Protein AF-A0A7S1LYX4-F1 (afdb_monomer_lite)

Radius of gyration: 19.2 Å; chains: 1; bounding box: 42×37×56 Å

Sequence (155 aa):
PWVLGMQLLTNAVLLPYLVLRSPEPAAQGPVYVEDLDPTEAAISESRVLGPLLAGVGIGAVLWGVWARPEFGDLSTRWASFGQLLSGDRLACSFVVDLVLFAIFQGWLVDDDLRRRGADPEDYGGLRAVARFVPFLGLCTYVLLRPAFPSRGTSG

pLDDT: mean 82.62, std 13.52, range [42.22, 96.88]

Secondary structure (DSSP, 8-state)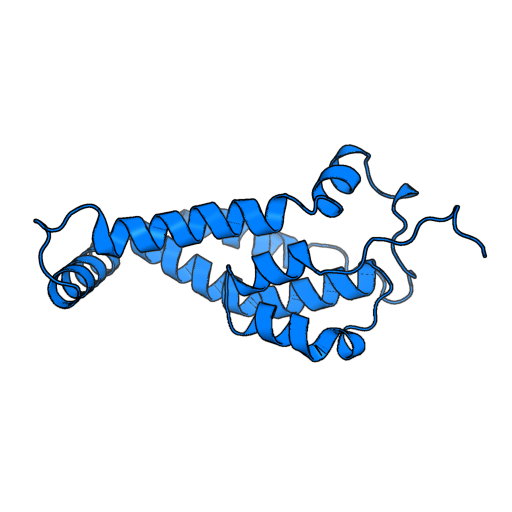:
-HHHHHTHHHHHHHHHHHHHSPPPPTTS-PPPGGGS-HHHHHHHT-SSHHHHHHHHHHHHHHHHHHS-GGG--HHHHHHHHHHHHHH-HHHHHHHHHHHHHHHHHHHHHHHHHHHTT--TTTTHHHHHHHHHSTTHHHHHHHHHSPPPP-TT---

Structure (mmCIF, N/CA/C/O backbone):
data_AF-A0A7S1LYX4-F1
#
_entry.id   AF-A0A7S1LYX4-F1
#
loop_
_atom_site.group_PDB
_atom_site.id
_atom_site.type_symbol
_atom_site.label_atom_id
_atom_site.label_alt_id
_atom_site.label_comp_id
_atom_site.label_asym_id
_atom_site.label_entity_id
_atom_site.label_seq_id
_atom_site.pdbx_PDB_ins_code
_atom_site.Cartn_x
_atom_site.Cartn_y
_atom_site.Cartn_z
_atom_site.occupancy
_atom_site.B_iso_or_equiv
_atom_site.auth_seq_id
_atom_site.auth_comp_id
_atom_site.auth_asym_id
_atom_site.auth_atom_id
_atom_site.pdbx_PDB_model_num
ATOM 1 N N . PRO A 1 1 ? -15.542 24.123 5.887 1.00 51.00 1 PRO A N 1
ATOM 2 C CA . PRO A 1 1 ? -14.270 24.860 5.670 1.00 51.00 1 PRO A CA 1
ATOM 3 C C . PRO A 1 1 ? -13.045 24.217 6.348 1.00 51.00 1 PRO A C 1
ATOM 5 O O . PRO A 1 1 ? -12.027 24.069 5.695 1.00 51.00 1 PRO A O 1
ATOM 8 N N . TRP A 1 2 ? -13.140 23.795 7.617 1.00 52.44 2 TRP A N 1
ATOM 9 C CA . TRP A 1 2 ? -11.995 23.256 8.378 1.00 52.44 2 TRP A CA 1
ATOM 10 C C . TRP A 1 2 ? -11.704 21.756 8.138 1.00 52.44 2 TRP A C 1
ATOM 12 O O . TRP A 1 2 ? -10.562 21.327 8.219 1.00 52.44 2 TRP A O 1
ATOM 22 N N . VAL A 1 3 ? -12.722 20.964 7.770 1.00 51.69 3 VAL A N 1
ATOM 23 C CA . VAL A 1 3 ? -1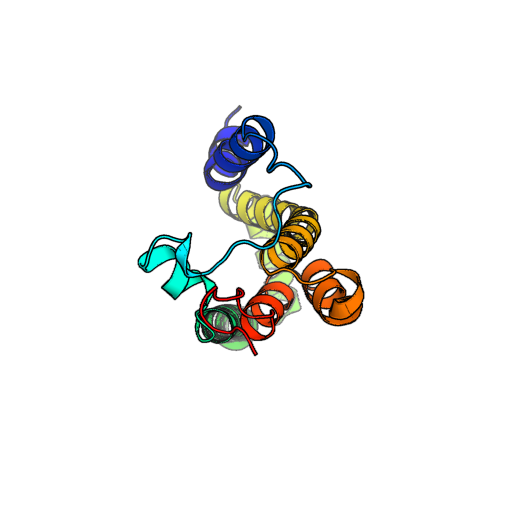2.604 19.510 7.494 1.00 51.69 3 VAL A CA 1
ATOM 24 C C . VAL A 1 3 ? -11.732 19.223 6.262 1.00 51.69 3 VAL A C 1
ATOM 26 O O . VAL A 1 3 ? -10.879 18.343 6.304 1.00 51.69 3 VAL A O 1
ATOM 29 N N . LEU A 1 4 ? -11.871 20.044 5.215 1.00 52.50 4 LEU A N 1
ATOM 30 C CA . LEU A 1 4 ? -11.018 20.013 4.021 1.00 52.50 4 LEU A CA 1
ATOM 31 C C . LEU A 1 4 ? -9.555 20.350 4.338 1.00 52.50 4 LEU A C 1
ATOM 33 O O . LEU A 1 4 ? -8.672 19.832 3.676 1.00 52.50 4 LEU A O 1
ATOM 37 N N . GLY A 1 5 ? -9.307 21.188 5.353 1.00 53.31 5 GLY A N 1
ATOM 38 C CA . GLY A 1 5 ? -7.975 21.658 5.743 1.00 53.31 5 GLY A CA 1
ATOM 39 C C . GLY A 1 5 ? -7.143 20.660 6.559 1.00 53.31 5 GLY A C 1
ATOM 40 O O . GLY A 1 5 ? -5.928 20.801 6.619 1.00 53.31 5 GLY A O 1
ATOM 41 N N . MET A 1 6 ? -7.773 19.640 7.151 1.00 51.12 6 MET A N 1
ATOM 42 C CA . MET A 1 6 ? -7.095 18.591 7.934 1.00 51.12 6 MET A CA 1
ATOM 43 C C . MET A 1 6 ? -6.944 17.274 7.156 1.00 51.12 6 MET A C 1
ATOM 45 O O . MET A 1 6 ? -5.906 16.634 7.265 1.00 51.12 6 MET A O 1
ATOM 49 N N . GLN A 1 7 ? -7.890 16.946 6.264 1.00 53.78 7 GLN A N 1
ATOM 50 C CA . GLN A 1 7 ? -7.721 15.926 5.202 1.00 53.78 7 GLN A CA 1
ATOM 51 C C . GLN A 1 7 ? -6.663 16.335 4.146 1.00 53.78 7 GLN A C 1
ATOM 53 O O . GLN A 1 7 ? -6.317 15.582 3.238 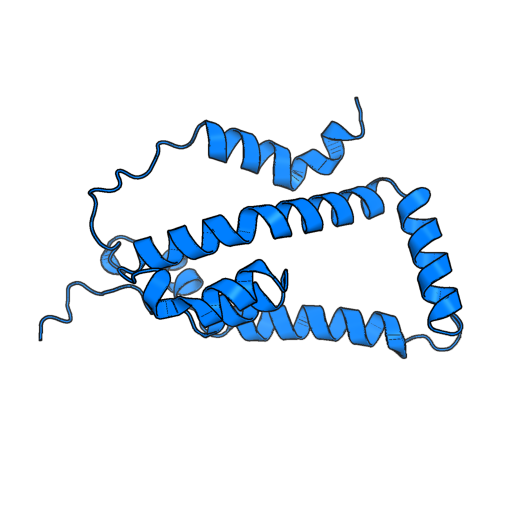1.00 53.78 7 GLN A O 1
ATOM 58 N N . LEU A 1 8 ? -6.173 17.574 4.259 1.00 51.84 8 LEU A N 1
ATOM 59 C CA . LEU A 1 8 ? -5.330 18.301 3.315 1.00 51.84 8 LEU A CA 1
ATOM 60 C C . LEU A 1 8 ? -3.888 17.764 3.254 1.00 51.84 8 LEU A C 1
ATOM 62 O O . LEU A 1 8 ? -3.210 17.968 2.253 1.00 51.84 8 LEU A O 1
ATOM 66 N N . LEU A 1 9 ? -3.395 17.081 4.291 1.00 50.84 9 LEU A N 1
ATOM 67 C CA . LEU A 1 9 ? -1.963 16.756 4.376 1.00 50.84 9 LEU A CA 1
ATOM 68 C C . LEU A 1 9 ? -1.514 15.651 3.410 1.00 50.84 9 LEU A C 1
ATOM 70 O O . LEU A 1 9 ? -0.377 15.681 2.949 1.00 50.84 9 LEU A O 1
ATOM 74 N N . THR A 1 10 ? -2.403 14.731 3.041 1.00 53.88 10 THR A N 1
ATOM 75 C CA . THR A 1 10 ? -2.161 13.731 1.990 1.00 53.88 10 THR A CA 1
ATOM 76 C C . THR A 1 10 ? -2.882 14.129 0.703 1.00 53.88 10 THR A C 1
ATOM 78 O O . THR A 1 10 ? -2.241 14.292 -0.330 1.00 53.88 10 THR A O 1
ATOM 81 N N . ASN A 1 11 ? -4.193 14.389 0.750 1.00 56.88 11 ASN A N 1
ATOM 82 C CA . ASN A 1 11 ? -5.002 14.597 -0.455 1.00 56.88 11 ASN A CA 1
ATOM 83 C C . ASN A 1 11 ? -4.877 15.979 -1.096 1.00 56.88 11 ASN A C 1
ATOM 85 O O . ASN A 1 11 ? -5.020 16.088 -2.309 1.00 56.88 11 ASN A O 1
ATOM 89 N N . ALA A 1 12 ? -4.596 17.045 -0.354 1.00 56.72 12 ALA A N 1
ATOM 90 C CA . ALA A 1 12 ? -4.518 18.364 -0.987 1.00 56.72 12 ALA A CA 1
ATOM 91 C C . ALA A 1 12 ? -3.144 18.728 -1.521 1.00 56.72 12 ALA A C 1
ATOM 93 O O . ALA A 1 12 ? -3.009 19.745 -2.193 1.00 56.72 12 ALA A O 1
ATOM 94 N N . VAL A 1 13 ? -2.135 17.911 -1.243 1.00 59.72 13 VAL A N 1
ATOM 95 C CA . VAL A 1 13 ? -0.890 17.953 -2.004 1.00 59.72 13 VAL A CA 1
ATOM 96 C C . VAL A 1 13 ? -0.966 16.920 -3.119 1.00 59.72 13 VAL A C 1
ATOM 98 O O . VAL A 1 13 ? -0.718 17.261 -4.272 1.00 59.72 13 VAL A O 1
ATOM 101 N N . LEU A 1 14 ? -1.397 15.689 -2.813 1.00 63.88 14 LEU A N 1
ATOM 102 C CA . LEU A 1 14 ? -1.406 14.596 -3.781 1.00 63.88 14 LEU A CA 1
ATOM 103 C C . LEU A 1 14 ? -2.413 14.802 -4.915 1.00 63.88 14 LEU A C 1
ATOM 105 O O . LEU A 1 14 ? -2.039 14.598 -6.061 1.00 63.88 14 LEU A O 1
ATOM 109 N N . LEU A 1 15 ? -3.659 15.221 -4.658 1.00 66.81 15 LEU A N 1
ATOM 110 C CA . LEU A 1 15 ? -4.651 15.390 -5.732 1.00 66.81 15 LEU A CA 1
ATOM 111 C C . LEU A 1 15 ? -4.291 16.549 -6.672 1.00 66.81 15 LEU A C 1
ATOM 113 O O . LEU A 1 15 ? -4.291 16.322 -7.882 1.00 66.81 15 LEU A O 1
ATOM 117 N N . PRO A 1 16 ? -3.912 17.754 -6.193 1.00 67.81 16 PRO A N 1
ATOM 118 C CA . PRO A 1 16 ? -3.407 18.795 -7.084 1.00 67.81 16 PRO A CA 1
ATOM 119 C C . PRO A 1 16 ? -2.134 18.374 -7.810 1.00 67.81 16 PRO A C 1
ATOM 121 O O . PRO A 1 16 ? -2.022 18.633 -9.001 1.00 67.81 16 PRO A O 1
ATOM 124 N N . TYR A 1 17 ? -1.209 17.669 -7.150 1.00 68.06 17 TYR A N 1
ATOM 125 C CA . TYR A 1 17 ? -0.032 17.114 -7.817 1.00 68.06 17 TYR A CA 1
ATOM 126 C C . TYR A 1 17 ? -0.412 16.115 -8.919 1.00 68.06 17 TYR A C 1
ATOM 128 O O . TYR A 1 17 ? 0.099 16.219 -10.024 1.00 68.06 17 TYR A O 1
ATOM 136 N N . LEU A 1 18 ? -1.341 15.188 -8.675 1.00 67.38 18 LEU A N 1
ATOM 137 C CA . LEU A 1 18 ? -1.799 14.217 -9.674 1.00 67.38 18 LEU A CA 1
ATOM 138 C C . LEU A 1 18 ? -2.517 14.879 -10.860 1.00 67.38 18 LEU A C 1
ATOM 140 O O . LEU A 1 18 ? -2.431 14.359 -11.969 1.00 67.38 18 LEU A O 1
ATOM 144 N N . VAL A 1 19 ? -3.202 16.006 -10.638 1.00 73.94 19 VAL A N 1
ATOM 145 C CA . VAL A 1 19 ? -3.843 16.806 -11.698 1.00 73.94 19 VAL A CA 1
ATOM 146 C C . VAL A 1 19 ? -2.822 17.633 -12.484 1.00 73.94 19 VAL A C 1
ATOM 148 O O . VAL A 1 19 ? -2.966 17.791 -13.692 1.00 73.94 19 VAL A O 1
ATOM 151 N N . LEU A 1 20 ? -1.810 18.182 -11.807 1.00 76.00 20 LEU A N 1
ATOM 152 C CA . LEU A 1 20 ? -0.826 19.091 -12.402 1.00 76.00 20 LEU A CA 1
ATOM 153 C C . LEU A 1 20 ? 0.407 18.379 -12.960 1.00 76.00 20 LEU A C 1
ATOM 155 O O . LEU A 1 20 ? 1.134 18.980 -13.751 1.00 76.00 20 LEU A O 1
ATOM 159 N N . ARG A 1 21 ? 0.686 17.138 -12.544 1.00 72.06 21 ARG A N 1
ATOM 160 C CA . ARG A 1 21 ? 1.850 16.402 -13.035 1.00 72.06 21 ARG A CA 1
ATOM 161 C C . ARG A 1 21 ? 1.706 16.183 -14.534 1.00 72.06 21 ARG A C 1
ATOM 163 O O . ARG A 1 21 ? 0.653 15.764 -15.017 1.00 72.06 21 ARG A O 1
ATOM 170 N N . SER A 1 22 ? 2.789 16.429 -15.260 1.00 63.41 22 SER A N 1
ATOM 171 C CA . SER A 1 22 ? 2.875 16.034 -16.658 1.00 63.41 22 SER A CA 1
ATOM 172 C C . SER A 1 22 ? 2.643 14.523 -16.748 1.00 63.41 22 SER A C 1
ATOM 174 O O . SER A 1 22 ? 3.294 13.777 -16.008 1.00 63.41 22 SER A O 1
ATOM 176 N N . PRO A 1 23 ? 1.716 14.048 -17.597 1.00 59.31 23 PRO A N 1
ATOM 177 C CA . PRO A 1 23 ? 1.586 12.624 -17.841 1.00 59.31 23 PRO A CA 1
ATOM 178 C C . PRO A 1 23 ? 2.912 12.104 -18.398 1.00 59.31 23 PRO A C 1
ATOM 180 O O . PRO A 1 23 ? 3.460 12.675 -19.343 1.00 59.31 23 PRO A O 1
ATOM 183 N N . GLU A 1 24 ? 3.425 11.036 -17.791 1.00 57.03 24 GLU A N 1
ATOM 184 C CA . GLU A 1 24 ? 4.560 10.292 -18.332 1.00 57.03 24 GLU A CA 1
ATOM 185 C C . GLU A 1 24 ? 4.164 9.837 -19.747 1.00 57.03 24 GLU A C 1
ATOM 187 O O . GLU A 1 24 ? 3.101 9.219 -19.906 1.00 57.03 24 GLU A O 1
ATOM 192 N N . PRO A 1 25 ? 4.921 10.180 -20.803 1.00 55.16 25 PRO A N 1
ATOM 193 C CA . PRO A 1 25 ? 4.578 9.736 -22.141 1.00 55.16 25 PRO A CA 1
ATOM 194 C C . PRO A 1 25 ? 4.575 8.208 -22.161 1.00 55.16 25 PRO A C 1
ATOM 196 O O . PRO A 1 25 ? 5.615 7.587 -21.969 1.00 55.16 25 PRO A O 1
ATOM 199 N N . ALA A 1 26 ? 3.426 7.598 -22.457 1.00 52.84 26 ALA A N 1
ATOM 200 C CA . ALA A 1 26 ? 3.255 6.141 -22.539 1.00 52.84 26 ALA A CA 1
ATOM 201 C C . ALA A 1 26 ? 4.182 5.443 -23.567 1.00 52.84 26 ALA A C 1
ATOM 203 O O . ALA A 1 26 ? 4.158 4.224 -23.693 1.00 52.84 26 ALA A O 1
ATOM 204 N N . ALA A 1 27 ? 4.970 6.218 -24.319 1.00 49.66 27 ALA A N 1
ATOM 205 C CA . ALA A 1 27 ? 5.948 5.770 -25.304 1.00 49.66 27 ALA A CA 1
ATOM 206 C C . ALA A 1 27 ? 7.400 5.747 -24.781 1.00 49.66 27 ALA A C 1
ATOM 208 O O . ALA A 1 27 ? 8.308 5.399 -25.535 1.00 49.66 27 ALA A O 1
ATOM 209 N N . GLN A 1 28 ? 7.648 6.143 -23.531 1.00 61.59 28 GLN A N 1
ATOM 210 C CA . GLN A 1 28 ? 8.951 5.963 -22.896 1.00 61.59 28 GLN A CA 1
ATOM 211 C C . GLN A 1 28 ? 8.987 4.534 -22.354 1.00 61.59 28 GLN A C 1
ATOM 213 O O . GLN A 1 28 ? 8.081 4.126 -21.633 1.00 61.59 28 GLN A O 1
ATOM 218 N N . GLY A 1 29 ? 9.961 3.742 -22.808 1.00 72.19 29 GLY A N 1
ATOM 219 C CA . GLY A 1 29 ? 10.148 2.352 -22.390 1.00 72.19 29 GLY A CA 1
ATOM 220 C C . GLY A 1 29 ? 10.389 2.208 -20.878 1.00 72.19 29 GLY A C 1
ATOM 221 O O . GLY A 1 29 ? 10.154 3.143 -20.115 1.00 72.19 29 GLY A O 1
ATOM 222 N N . PRO A 1 30 ? 10.859 1.043 -20.407 1.00 84.38 30 PRO A N 1
ATOM 223 C CA . PRO A 1 30 ? 11.112 0.867 -18.982 1.00 84.38 30 PRO A CA 1
ATOM 224 C C . PRO A 1 30 ? 12.071 1.932 -18.434 1.00 84.38 30 PRO A C 1
ATOM 226 O O . PRO A 1 30 ? 13.026 2.327 -19.107 1.00 84.38 30 PRO A O 1
ATOM 229 N N . VAL A 1 31 ? 11.832 2.358 -17.194 1.00 87.19 31 VAL A N 1
ATOM 230 C CA . VAL A 1 31 ? 12.758 3.210 -16.446 1.00 87.19 31 VAL A CA 1
ATOM 231 C C . VAL A 1 31 ? 13.912 2.336 -15.984 1.00 87.19 31 VAL A C 1
ATOM 233 O O . VAL A 1 31 ? 13.695 1.299 -15.355 1.00 87.19 31 VAL A O 1
ATOM 236 N N . TYR A 1 32 ? 15.137 2.737 -16.305 1.00 88.75 32 TYR A N 1
ATOM 237 C CA . TYR A 1 32 ? 16.317 1.991 -15.896 1.00 88.75 32 TYR A CA 1
ATOM 238 C C . TYR A 1 32 ? 16.797 2.454 -14.521 1.00 88.75 32 TYR A C 1
ATOM 240 O O . TYR A 1 32 ? 16.673 3.630 -14.181 1.00 88.75 32 TYR A O 1
ATOM 248 N N . VAL A 1 33 ? 17.383 1.547 -13.733 1.00 89.19 33 VAL A N 1
ATOM 249 C CA . VAL A 1 33 ? 17.944 1.885 -12.408 1.00 89.19 33 VAL A CA 1
ATOM 250 C C . VAL A 1 33 ? 18.939 3.045 -12.501 1.00 89.19 33 VAL A C 1
ATOM 252 O O . VAL A 1 33 ? 18.991 3.882 -11.607 1.00 89.19 33 VAL A O 1
ATOM 255 N N . GLU A 1 34 ? 19.712 3.113 -13.586 1.00 88.38 34 GLU A N 1
ATOM 256 C CA . GLU A 1 34 ? 20.721 4.151 -13.808 1.00 88.38 34 GLU A CA 1
ATOM 257 C C . GLU A 1 34 ? 20.132 5.546 -14.079 1.00 88.38 34 GLU A C 1
ATOM 259 O O . GLU A 1 34 ? 20.875 6.525 -14.038 1.00 88.38 34 GLU A O 1
ATOM 264 N N . ASP A 1 35 ? 18.828 5.646 -14.360 1.00 88.06 35 ASP A N 1
ATOM 265 C CA . ASP A 1 35 ? 18.124 6.923 -14.542 1.00 88.06 35 ASP A CA 1
ATOM 266 C C . ASP A 1 35 ? 17.595 7.503 -13.219 1.00 88.06 35 ASP A C 1
ATOM 268 O O . ASP A 1 35 ? 17.162 8.656 -13.183 1.00 88.06 35 ASP A O 1
ATOM 272 N N . LEU A 1 36 ? 17.619 6.720 -12.137 1.00 86.06 36 LEU A N 1
ATOM 273 C CA . LEU A 1 36 ? 17.129 7.120 -10.820 1.00 86.06 36 LEU A CA 1
ATOM 274 C C . LEU A 1 36 ? 18.250 7.742 -9.978 1.00 86.06 36 LEU A C 1
ATOM 276 O O . LEU A 1 36 ? 19.413 7.341 -10.062 1.00 86.06 36 LEU A O 1
ATOM 280 N N . ASP A 1 37 ? 17.894 8.682 -9.095 1.00 92.38 37 ASP A N 1
ATOM 281 C CA . ASP A 1 37 ? 18.821 9.133 -8.051 1.00 92.38 37 ASP A CA 1
ATOM 282 C C . ASP A 1 37 ? 19.256 7.931 -7.185 1.00 92.38 37 ASP A C 1
ATOM 284 O O . ASP A 1 37 ? 18.422 7.072 -6.881 1.00 92.38 37 ASP A O 1
ATOM 288 N N . PRO A 1 38 ? 20.522 7.843 -6.728 1.00 87.94 38 PRO A N 1
ATOM 289 C CA . PRO A 1 38 ? 20.992 6.713 -5.923 1.00 87.94 38 PRO A CA 1
ATOM 290 C C . PRO A 1 38 ? 20.128 6.422 -4.688 1.00 87.94 38 PRO A C 1
ATOM 292 O O . PRO A 1 38 ? 19.944 5.262 -4.311 1.00 87.94 38 PRO A O 1
ATOM 295 N N . THR A 1 39 ? 19.575 7.463 -4.063 1.00 90.00 39 THR A N 1
ATOM 296 C CA . THR A 1 39 ? 18.694 7.332 -2.896 1.00 90.00 39 THR A CA 1
ATOM 297 C C . THR A 1 39 ? 17.329 6.785 -3.301 1.00 90.00 39 THR A C 1
ATOM 299 O O . THR A 1 39 ? 16.790 5.895 -2.640 1.00 90.00 39 THR A O 1
ATOM 302 N N . GLU A 1 40 ? 16.778 7.289 -4.405 1.00 87.25 40 GLU A N 1
ATOM 303 C CA . GLU A 1 40 ? 15.504 6.835 -4.961 1.00 87.25 40 GLU A CA 1
ATOM 304 C C . GLU A 1 40 ? 15.583 5.372 -5.404 1.00 87.25 40 GLU A C 1
ATOM 306 O O . GLU A 1 40 ? 14.695 4.584 -5.069 1.00 87.25 40 GLU A O 1
ATOM 311 N N . ALA A 1 41 ? 16.669 4.986 -6.076 1.00 88.06 41 ALA A N 1
ATOM 312 C CA . ALA A 1 41 ? 16.944 3.610 -6.466 1.00 88.06 41 ALA A CA 1
ATOM 313 C C . ALA A 1 41 ? 17.032 2.691 -5.239 1.00 88.06 41 ALA A C 1
ATOM 315 O O . ALA A 1 41 ? 16.369 1.655 -5.194 1.00 88.06 41 ALA A O 1
ATOM 316 N N . ALA A 1 42 ? 17.786 3.088 -4.206 1.00 90.56 42 ALA A N 1
ATOM 317 C CA . ALA A 1 42 ? 17.951 2.290 -2.990 1.00 90.56 42 ALA A CA 1
ATOM 318 C C . ALA A 1 42 ? 16.623 2.052 -2.255 1.00 90.56 42 ALA A C 1
ATOM 320 O O . ALA A 1 42 ? 16.353 0.943 -1.791 1.00 90.56 42 ALA A O 1
ATOM 321 N N . ILE A 1 43 ? 15.772 3.078 -2.163 1.00 90.00 43 ILE A N 1
ATOM 322 C CA . ILE A 1 43 ? 14.446 2.965 -1.543 1.00 90.00 43 ILE A CA 1
ATOM 323 C C . ILE A 1 43 ? 13.522 2.117 -2.422 1.00 90.00 43 ILE A C 1
ATOM 325 O O . ILE A 1 43 ? 12.846 1.215 -1.925 1.00 90.00 43 ILE A O 1
ATOM 329 N N . SER A 1 44 ? 13.508 2.369 -3.730 1.00 87.19 44 SER A N 1
ATOM 330 C CA . SER A 1 44 ? 12.604 1.700 -4.666 1.00 87.19 44 SER A CA 1
ATOM 331 C C . SER A 1 44 ? 12.948 0.227 -4.898 1.00 87.19 44 SER A C 1
ATOM 333 O O . SER A 1 44 ? 12.051 -0.565 -5.187 1.00 87.19 44 SER A O 1
ATOM 335 N N . GLU A 1 45 ? 14.203 -0.174 -4.720 1.00 91.25 45 GLU A N 1
ATOM 336 C CA . GLU A 1 45 ? 14.640 -1.576 -4.787 1.00 91.25 45 GLU A CA 1
ATOM 337 C C . GLU A 1 45 ? 14.704 -2.265 -3.414 1.00 91.25 45 GLU A C 1
ATOM 339 O O . GLU A 1 45 ? 14.977 -3.465 -3.320 1.00 91.25 45 GLU A O 1
ATOM 344 N N . SER A 1 46 ? 14.406 -1.552 -2.323 1.00 92.06 46 SER A N 1
ATOM 345 C CA . SER A 1 46 ? 14.470 -2.135 -0.984 1.00 92.06 46 SER A CA 1
ATOM 346 C C . SER A 1 46 ? 13.404 -3.209 -0.765 1.00 92.06 46 SER A C 1
ATOM 348 O O . SER A 1 46 ? 12.212 -2.935 -0.605 1.00 92.06 46 SER A O 1
ATOM 350 N N . ARG A 1 47 ? 13.862 -4.458 -0.642 1.00 91.19 47 ARG A N 1
ATOM 351 C CA . ARG A 1 47 ? 13.030 -5.619 -0.279 1.00 91.19 47 ARG A CA 1
ATOM 352 C C . ARG A 1 47 ? 12.664 -5.667 1.204 1.00 91.19 47 ARG A C 1
ATOM 354 O O . ARG A 1 47 ? 11.793 -6.438 1.593 1.00 91.19 47 ARG A O 1
ATOM 361 N N . VAL A 1 48 ? 13.310 -4.846 2.033 1.00 94.38 48 VAL A N 1
ATOM 362 C CA . VAL A 1 48 ? 13.081 -4.812 3.487 1.00 94.38 48 VAL A CA 1
ATOM 363 C C . VAL A 1 48 ? 11.847 -3.982 3.840 1.00 94.38 48 VAL A C 1
ATOM 365 O O . VAL A 1 48 ? 11.178 -4.268 4.832 1.00 94.38 48 VAL A O 1
ATOM 368 N N . LEU A 1 49 ? 11.506 -2.984 3.017 1.00 92.19 49 LEU A N 1
ATOM 369 C CA . LEU A 1 49 ? 10.404 -2.062 3.304 1.00 92.19 49 LEU A CA 1
ATOM 370 C C . LEU A 1 49 ? 9.053 -2.773 3.420 1.00 92.19 49 LEU A C 1
ATOM 372 O O . LEU A 1 49 ? 8.322 -2.511 4.370 1.00 92.19 49 LEU A O 1
ATOM 376 N N . GLY A 1 50 ? 8.737 -3.695 2.506 1.00 92.88 50 GLY A N 1
ATOM 377 C CA . GLY A 1 50 ? 7.467 -4.431 2.525 1.00 92.88 50 GLY A CA 1
ATOM 378 C C . GLY A 1 50 ? 7.235 -5.185 3.846 1.00 92.88 50 GLY A C 1
ATOM 379 O O . GLY A 1 50 ? 6.261 -4.892 4.542 1.00 92.88 50 GLY A O 1
ATOM 380 N N . PRO A 1 51 ? 8.131 -6.109 4.246 1.00 95.94 51 PRO A N 1
ATOM 381 C CA . PRO A 1 51 ? 8.024 -6.838 5.509 1.00 95.94 51 PRO A CA 1
ATOM 382 C C . PRO A 1 51 ? 8.056 -5.940 6.746 1.00 95.94 51 PRO A C 1
ATOM 384 O O . PRO A 1 51 ? 7.324 -6.198 7.698 1.00 95.94 51 PRO A O 1
ATOM 387 N N . LEU A 1 52 ? 8.879 -4.886 6.746 1.00 96.62 52 LEU A N 1
ATOM 388 C CA . LEU A 1 52 ? 8.971 -3.960 7.873 1.00 96.62 52 LEU A CA 1
ATOM 389 C C . LEU A 1 52 ? 7.648 -3.216 8.087 1.00 96.62 52 LEU A C 1
ATOM 391 O O . LEU A 1 52 ? 7.130 -3.194 9.203 1.00 96.62 52 LEU A O 1
ATOM 395 N N . LEU A 1 53 ? 7.070 -2.660 7.019 1.00 94.06 53 LEU A N 1
ATOM 396 C CA . LEU A 1 53 ? 5.779 -1.971 7.077 1.00 94.06 53 LEU A CA 1
ATOM 397 C C . LEU A 1 53 ? 4.654 -2.936 7.462 1.00 94.06 53 LEU A C 1
ATOM 399 O O . LEU A 1 53 ? 3.859 -2.623 8.350 1.00 94.06 53 LEU A O 1
ATOM 403 N N . ALA A 1 54 ? 4.631 -4.134 6.872 1.00 95.19 54 ALA A N 1
ATOM 404 C CA . ALA A 1 54 ? 3.678 -5.174 7.245 1.00 95.19 54 ALA A CA 1
ATOM 405 C C . ALA A 1 54 ? 3.794 -5.539 8.732 1.00 95.19 54 ALA A C 1
ATOM 407 O O . ALA A 1 54 ? 2.779 -5.626 9.417 1.00 95.19 54 ALA A O 1
ATOM 408 N N . GLY A 1 55 ? 5.015 -5.694 9.251 1.00 96.88 55 GLY A N 1
ATOM 409 C CA . GLY A 1 55 ? 5.274 -6.007 10.654 1.00 96.88 55 GLY A CA 1
ATOM 410 C C . GLY A 1 55 ? 4.756 -4.929 11.604 1.00 96.88 55 GLY A C 1
ATOM 411 O O . GLY A 1 55 ? 4.078 -5.251 12.578 1.00 96.88 55 GLY A O 1
ATOM 412 N N . VAL A 1 56 ? 5.002 -3.652 11.295 1.00 95.75 56 VAL A N 1
ATOM 413 C CA . VAL A 1 56 ? 4.474 -2.525 12.082 1.00 95.75 56 VAL A CA 1
ATOM 414 C C . VAL A 1 56 ? 2.944 -2.510 12.061 1.00 95.75 56 VAL A C 1
ATOM 416 O O . VAL A 1 56 ? 2.320 -2.405 13.116 1.00 95.75 56 VAL A O 1
ATOM 419 N N . GLY A 1 57 ? 2.326 -2.654 10.886 1.00 92.62 57 GLY A N 1
ATOM 420 C CA . GLY A 1 57 ? 0.868 -2.615 10.761 1.00 92.62 57 GLY A CA 1
ATOM 421 C C . GLY A 1 57 ? 0.171 -3.803 11.424 1.00 92.62 57 GLY A C 1
ATOM 422 O O . GLY A 1 57 ? -0.787 -3.615 12.172 1.00 92.62 57 GLY A O 1
ATOM 423 N N . ILE A 1 58 ? 0.683 -5.021 11.225 1.00 95.12 58 ILE A N 1
ATOM 424 C CA . ILE A 1 58 ? 0.195 -6.217 11.925 1.00 95.12 58 ILE A CA 1
ATOM 425 C C . ILE A 1 58 ? 0.377 -6.027 13.430 1.00 95.12 58 ILE A C 1
ATOM 427 O O . ILE A 1 58 ? -0.575 -6.210 14.181 1.00 95.12 58 ILE A O 1
ATOM 431 N N . GLY A 1 59 ? 1.555 -5.584 13.875 1.00 96.25 59 GLY A N 1
ATOM 432 C CA . GLY A 1 59 ? 1.833 -5.298 15.281 1.00 96.25 59 GLY A CA 1
ATOM 433 C C . GLY A 1 59 ? 0.834 -4.317 15.898 1.00 96.25 59 GLY A C 1
ATOM 434 O O . GLY A 1 59 ? 0.336 -4.574 16.991 1.00 96.25 59 GLY A O 1
ATOM 435 N N . ALA A 1 60 ? 0.467 -3.250 15.184 1.00 92.00 60 ALA A N 1
ATOM 436 C CA . ALA A 1 60 ? -0.538 -2.288 15.635 1.00 92.00 60 ALA A CA 1
ATOM 437 C C . ALA A 1 60 ? -1.932 -2.922 15.793 1.00 92.00 60 ALA A C 1
ATOM 439 O O . ALA A 1 60 ? -2.609 -2.670 16.790 1.00 92.00 60 ALA A O 1
ATOM 440 N N . VAL A 1 61 ? -2.344 -3.787 14.859 1.00 90.88 61 VAL A N 1
ATOM 441 C CA . VAL A 1 61 ? -3.616 -4.526 14.952 1.00 90.88 61 VAL A CA 1
ATOM 442 C C . VAL A 1 61 ? -3.597 -5.495 16.133 1.00 90.88 61 VAL A C 1
ATOM 444 O O . VAL A 1 61 ? -4.516 -5.477 16.951 1.00 90.88 61 VAL A O 1
ATOM 447 N N . LEU A 1 62 ? -2.543 -6.305 16.270 1.00 93.06 62 LEU A N 1
ATOM 448 C CA . LEU A 1 62 ? -2.419 -7.252 17.382 1.00 93.06 62 LEU A CA 1
ATOM 449 C C . LEU A 1 62 ? -2.401 -6.523 18.728 1.00 93.06 62 LEU A C 1
ATOM 451 O O . LEU A 1 62 ? -3.059 -6.950 19.676 1.00 93.06 62 LEU A O 1
ATOM 455 N N . TRP A 1 63 ? -1.706 -5.388 18.803 1.00 92.94 63 TRP A N 1
ATOM 456 C CA . TRP A 1 63 ? -1.701 -4.541 19.987 1.00 92.94 63 TRP A CA 1
ATOM 457 C C . TRP A 1 63 ? -3.106 -4.002 20.291 1.00 92.94 63 TRP A C 1
ATOM 459 O O . TRP A 1 63 ? -3.586 -4.144 21.415 1.00 92.94 63 TRP A O 1
ATOM 469 N N . GLY A 1 64 ? -3.814 -3.478 19.286 1.00 87.56 64 GLY A N 1
ATOM 470 C CA . GLY A 1 64 ? -5.183 -2.976 19.434 1.00 87.56 64 GLY A CA 1
ATOM 471 C C . GLY A 1 64 ? -6.190 -4.042 19.884 1.00 87.56 64 GLY A C 1
ATOM 472 O O . GLY A 1 64 ? -7.137 -3.729 20.608 1.00 87.56 64 GLY A O 1
ATOM 473 N N . VAL A 1 65 ? -5.972 -5.310 19.520 1.00 89.12 65 VAL A N 1
ATOM 474 C CA . VAL A 1 65 ? -6.851 -6.435 19.882 1.00 89.12 65 VAL A CA 1
ATOM 475 C C . VAL A 1 65 ? -6.463 -7.089 21.213 1.00 89.12 65 VAL A C 1
ATOM 477 O O . VAL A 1 65 ? -7.354 -7.484 21.963 1.00 89.12 65 VAL A O 1
ATOM 480 N N . TRP A 1 66 ? -5.184 -7.136 21.597 1.00 88.06 66 TRP A N 1
ATOM 481 C CA . TRP A 1 66 ? -4.756 -7.927 22.766 1.00 88.06 66 TRP A CA 1
ATOM 482 C C . TRP A 1 66 ? -4.020 -7.175 23.870 1.00 88.06 66 TRP A C 1
ATOM 484 O O . TRP A 1 66 ? -4.036 -7.649 25.001 1.00 88.06 66 TRP A O 1
ATOM 494 N N . ALA A 1 67 ? -3.413 -6.017 23.612 1.00 88.06 67 ALA A N 1
ATOM 495 C CA . ALA A 1 67 ? -2.489 -5.422 24.582 1.00 88.06 67 ALA A CA 1
ATOM 496 C C . ALA A 1 67 ? -3.148 -4.973 25.896 1.00 88.06 67 ALA A C 1
ATOM 498 O O . ALA A 1 67 ? -2.471 -4.918 26.919 1.00 88.06 67 ALA A O 1
ATOM 499 N N . ARG A 1 68 ? -4.443 -4.627 25.871 1.00 88.81 68 ARG A N 1
ATOM 500 C CA . ARG A 1 68 ? -5.167 -4.030 27.007 1.00 88.81 68 ARG A CA 1
ATOM 501 C C . ARG A 1 68 ? -6.493 -4.749 27.289 1.00 88.81 68 ARG A C 1
ATOM 503 O O . ARG A 1 68 ? -7.547 -4.251 26.887 1.00 88.81 68 ARG A O 1
ATOM 510 N N . PRO A 1 69 ? -6.476 -5.950 27.899 1.00 86.81 69 PRO A N 1
ATOM 511 C CA . PRO A 1 69 ? -7.689 -6.727 28.177 1.00 86.81 69 PRO A CA 1
ATOM 512 C C . PRO A 1 69 ? -8.707 -5.988 29.062 1.00 86.81 69 PRO A C 1
ATOM 514 O O . PRO A 1 69 ? -9.904 -6.238 28.951 1.00 86.81 69 PRO A O 1
ATOM 517 N N . GLU A 1 70 ? -8.266 -5.034 29.881 1.00 90.50 70 GLU A N 1
ATOM 518 C CA . GLU A 1 70 ? -9.126 -4.196 30.720 1.00 90.50 70 GLU A CA 1
ATOM 519 C C . GLU A 1 70 ? -10.056 -3.257 29.931 1.00 90.50 70 GLU A C 1
ATOM 521 O O . GLU A 1 70 ? -11.020 -2.747 30.494 1.00 90.50 70 GLU A O 1
ATOM 526 N N . PHE A 1 71 ? -9.809 -3.040 28.634 1.00 85.50 71 PHE A N 1
ATOM 527 C CA . PHE A 1 71 ? -10.673 -2.232 27.759 1.00 85.50 71 PHE A CA 1
ATOM 528 C C . PHE A 1 71 ? -11.876 -3.004 27.199 1.00 85.50 71 PHE A C 1
ATOM 530 O O . PHE A 1 71 ? -12.570 -2.521 26.305 1.00 85.50 71 PHE A O 1
ATOM 537 N N . GLY A 1 72 ? -12.138 -4.198 27.730 1.00 88.31 72 GLY A N 1
ATOM 538 C CA . GLY A 1 72 ? -13.276 -5.023 27.356 1.00 88.31 72 GLY A CA 1
ATOM 539 C C . GLY A 1 72 ? -13.013 -5.910 26.142 1.00 88.31 72 GLY A C 1
ATOM 540 O O . GLY A 1 72 ? -11.889 -6.025 25.631 1.00 88.31 72 GLY A O 1
ATOM 541 N N . ASP A 1 73 ? -14.084 -6.572 25.712 1.00 89.62 73 ASP A N 1
ATOM 542 C CA . ASP A 1 73 ? -14.097 -7.493 24.582 1.00 89.62 73 ASP A CA 1
ATOM 543 C C . ASP A 1 73 ? -14.035 -6.765 23.226 1.00 89.62 73 ASP A C 1
ATOM 545 O O . ASP A 1 73 ? -14.076 -5.535 23.135 1.00 89.62 73 ASP A O 1
ATOM 549 N N . LEU A 1 74 ? -13.921 -7.533 22.138 1.00 89.00 74 LEU A N 1
ATOM 550 C CA . LEU A 1 74 ? -13.813 -6.974 20.787 1.00 89.00 74 LEU A CA 1
ATOM 551 C C . LEU A 1 74 ? -15.025 -6.099 20.419 1.00 89.00 74 LEU A C 1
ATOM 553 O O . LEU A 1 74 ? -14.858 -5.074 19.762 1.00 89.00 74 LEU A O 1
ATOM 557 N N . SER A 1 75 ? -16.221 -6.472 20.883 1.00 91.94 75 SER A N 1
ATOM 558 C CA . SER A 1 75 ? -17.454 -5.701 20.691 1.00 91.94 75 SER A CA 1
ATOM 559 C C . SER A 1 75 ? -17.358 -4.314 21.339 1.00 91.94 75 SER A C 1
ATOM 561 O O . SER A 1 75 ? -17.571 -3.296 20.677 1.00 91.94 75 SER A O 1
ATOM 563 N N . THR A 1 76 ? -16.942 -4.257 22.608 1.00 91.69 76 THR A N 1
ATOM 564 C CA . THR A 1 76 ? -16.766 -3.005 23.363 1.00 91.69 76 THR A CA 1
ATOM 565 C C . THR A 1 76 ? -15.712 -2.100 22.727 1.00 91.69 76 THR A C 1
ATOM 567 O O . THR A 1 76 ? -15.895 -0.881 22.631 1.00 91.69 76 THR A O 1
ATOM 570 N N . ARG A 1 77 ? -14.620 -2.691 22.232 1.00 90.50 77 ARG A N 1
ATOM 571 C CA . ARG A 1 77 ? -13.560 -1.961 21.524 1.00 90.50 77 ARG A CA 1
ATOM 572 C C . ARG A 1 77 ? -14.037 -1.403 20.195 1.00 90.50 77 ARG A C 1
ATOM 574 O O . ARG A 1 77 ? -13.745 -0.251 19.894 1.00 90.50 77 ARG A O 1
ATOM 581 N N . TRP A 1 78 ? -14.792 -2.183 19.424 1.00 90.00 78 TRP A N 1
ATOM 582 C CA . TRP A 1 78 ? -15.357 -1.725 18.157 1.00 90.00 78 TRP A CA 1
ATOM 583 C C . TRP A 1 78 ? -16.351 -0.578 18.361 1.00 90.00 78 TRP A C 1
ATOM 585 O O . TRP A 1 78 ? -16.294 0.424 17.649 1.00 90.00 78 TRP A O 1
ATOM 595 N N . ALA A 1 79 ? -17.209 -0.671 19.382 1.00 91.81 79 ALA A N 1
ATOM 596 C CA . ALA A 1 79 ? -18.125 0.406 19.747 1.00 91.81 79 ALA A CA 1
ATOM 597 C C . ALA A 1 79 ? -17.371 1.685 20.157 1.00 91.81 79 ALA A C 1
ATOM 599 O O . ALA A 1 79 ? -17.668 2.766 19.647 1.00 91.81 79 ALA A O 1
ATOM 600 N N . SER A 1 80 ? -16.353 1.556 21.015 1.00 89.00 80 SER A N 1
ATOM 601 C CA . SER A 1 80 ? -15.482 2.671 21.420 1.00 89.00 80 SER A CA 1
ATOM 602 C C . SER A 1 80 ? -14.750 3.290 20.227 1.00 89.00 80 SER A C 1
ATOM 604 O O . SER A 1 80 ? -14.681 4.510 20.101 1.00 89.00 80 SER A O 1
ATOM 606 N N . PHE A 1 81 ? -14.244 2.465 19.309 1.00 88.81 81 PHE A N 1
ATOM 607 C CA . PHE A 1 81 ? -13.608 2.922 18.077 1.00 88.81 81 PHE A CA 1
ATOM 608 C C . PHE A 1 81 ? -14.584 3.714 17.198 1.00 88.81 81 PHE A C 1
ATOM 610 O O . PHE A 1 81 ? -14.250 4.805 16.746 1.00 88.81 81 PHE A O 1
ATOM 617 N N . GLY A 1 82 ? -15.819 3.235 17.027 1.00 90.00 82 GLY A N 1
ATOM 618 C CA . GLY A 1 82 ? -16.869 3.970 16.316 1.00 90.00 82 GLY A CA 1
ATOM 619 C C . GLY A 1 82 ? -17.206 5.320 16.964 1.00 90.00 82 GLY A C 1
ATOM 620 O O . GLY A 1 82 ? -17.392 6.315 16.259 1.00 90.00 82 GLY A O 1
ATOM 621 N N . GLN A 1 83 ? -17.227 5.386 18.300 1.00 89.50 83 GLN A N 1
ATOM 622 C CA . GLN A 1 83 ? -17.401 6.648 19.029 1.00 89.50 83 GLN A CA 1
ATOM 623 C C . GLN A 1 83 ? -16.231 7.611 18.794 1.00 89.50 83 GLN A C 1
ATOM 625 O O . GLN A 1 83 ? -16.468 8.786 18.516 1.00 89.50 83 GLN A O 1
ATOM 630 N N . LEU A 1 84 ? -14.987 7.118 18.834 1.00 87.19 84 LEU A N 1
ATOM 631 C CA . LEU A 1 84 ? -13.793 7.912 18.527 1.00 87.19 84 LEU A CA 1
ATOM 632 C C . LEU A 1 84 ? -13.837 8.457 17.098 1.00 87.19 84 LEU A C 1
ATOM 634 O O . LEU A 1 84 ? -13.641 9.650 16.903 1.00 87.19 84 LEU A O 1
ATOM 638 N N . LEU A 1 85 ? -14.175 7.626 16.110 1.00 87.19 85 LEU A N 1
ATOM 639 C CA . LEU A 1 85 ? -14.299 8.063 14.716 1.00 87.19 85 LEU A CA 1
ATOM 640 C C . LEU A 1 85 ? -15.401 9.109 14.502 1.00 87.19 85 LEU A C 1
ATOM 642 O O . LEU A 1 85 ? -15.292 9.935 13.599 1.00 87.19 85 LEU A O 1
ATOM 646 N N . SER A 1 86 ? -16.462 9.073 15.310 1.00 85.75 86 SER A N 1
ATOM 647 C CA . SER A 1 86 ? -17.584 10.014 15.202 1.00 85.75 86 SER A CA 1
ATOM 648 C C . SER A 1 86 ? -17.314 11.339 15.921 1.00 85.75 86 SER A C 1
ATOM 650 O O . SER A 1 86 ? -17.783 12.389 15.483 1.00 85.75 86 SER A O 1
ATOM 652 N N . GLY A 1 87 ? -16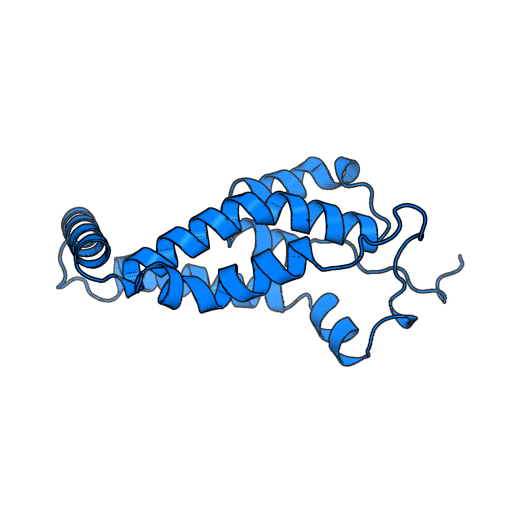.586 11.296 17.041 1.00 82.75 87 GLY A N 1
ATOM 653 C CA . GLY A 1 87 ? -16.297 12.461 17.880 1.00 82.75 87 GLY A CA 1
ATOM 654 C C . GLY A 1 87 ? -15.003 13.187 17.514 1.00 82.75 87 GLY A C 1
ATOM 655 O O . GLY A 1 87 ? -14.917 14.404 17.679 1.00 82.75 87 GLY A O 1
ATOM 656 N N . ASP A 1 88 ? -14.013 12.463 16.991 1.00 82.94 88 ASP A N 1
ATOM 657 C CA . ASP A 1 88 ? -12.709 13.000 16.628 1.00 82.94 88 ASP A CA 1
ATOM 658 C C . ASP A 1 88 ? -12.571 13.133 15.106 1.00 82.94 88 ASP A C 1
ATOM 660 O O . ASP A 1 88 ? -12.477 12.166 14.345 1.00 82.94 88 ASP A O 1
ATOM 664 N N . ARG A 1 89 ? -12.515 14.388 14.659 1.00 80.19 89 ARG A N 1
ATOM 665 C CA . ARG A 1 89 ? -12.354 14.740 13.245 1.00 80.19 89 ARG A CA 1
ATOM 666 C C . ARG A 1 89 ? -11.021 14.257 12.677 1.00 80.19 89 ARG A C 1
ATOM 668 O O . ARG A 1 89 ? -10.977 13.932 11.494 1.00 80.19 89 ARG A O 1
ATOM 675 N N . LEU A 1 90 ? -9.968 14.202 13.495 1.00 80.44 90 LEU A N 1
ATOM 676 C CA . LEU A 1 90 ? -8.653 13.710 13.089 1.00 80.44 90 LEU A CA 1
ATOM 677 C C . LEU A 1 90 ? -8.697 12.197 12.839 1.00 80.44 90 LEU A C 1
ATOM 679 O O . LEU A 1 90 ? -8.223 11.715 11.810 1.00 80.44 90 LEU A O 1
ATOM 683 N N . ALA A 1 91 ? -9.328 11.450 13.745 1.00 79.19 91 ALA A N 1
ATOM 684 C CA . ALA A 1 91 ? -9.513 10.010 13.583 1.00 79.19 91 ALA A CA 1
ATOM 685 C C . ALA A 1 91 ? -10.355 9.695 12.333 1.00 79.19 91 ALA A C 1
ATOM 687 O O . ALA A 1 91 ? -9.998 8.826 11.537 1.00 79.19 91 ALA A O 1
ATOM 688 N N . CYS A 1 92 ? -11.423 10.466 12.105 1.00 82.38 92 CYS A N 1
ATOM 689 C CA . CYS A 1 92 ? -12.234 10.370 10.894 1.00 82.38 92 CYS A CA 1
ATOM 690 C C . CYS A 1 92 ? -11.418 10.643 9.614 1.00 82.38 92 CYS A C 1
ATOM 692 O O . CYS A 1 92 ? -11.550 9.902 8.638 1.00 82.38 92 CYS A O 1
ATOM 694 N N . SER A 1 93 ? -10.535 11.655 9.604 1.00 77.62 93 SER A N 1
ATOM 695 C CA . SER A 1 93 ? -9.702 11.943 8.425 1.00 77.62 93 SER A CA 1
ATOM 696 C C . SER A 1 93 ? -8.741 10.810 8.073 1.00 77.62 93 SER A C 1
ATOM 698 O O . SER A 1 93 ? -8.587 10.522 6.892 1.00 77.62 93 SER A O 1
ATOM 700 N N . PHE A 1 94 ? -8.182 10.096 9.058 1.00 81.19 94 PHE A N 1
ATOM 701 C CA . PHE A 1 94 ? -7.342 8.925 8.778 1.00 81.19 94 PHE A CA 1
ATOM 702 C C . PHE A 1 94 ? -8.107 7.806 8.060 1.00 81.19 94 PHE A C 1
ATOM 704 O O . PHE A 1 94 ? -7.555 7.150 7.179 1.00 81.19 94 PHE A O 1
ATOM 711 N N . VAL A 1 95 ? -9.384 7.594 8.399 1.00 83.56 95 VAL A N 1
ATOM 712 C CA . VAL A 1 95 ? -10.228 6.599 7.716 1.00 83.56 95 VAL A CA 1
ATOM 713 C C . VAL A 1 95 ? -10.516 7.022 6.280 1.00 83.56 95 VAL A C 1
ATOM 715 O O . VAL A 1 95 ? -10.419 6.201 5.370 1.00 83.56 95 VAL A O 1
ATOM 718 N N . VAL A 1 96 ? -10.839 8.297 6.061 1.00 82.44 96 VAL A N 1
ATOM 719 C CA . VAL A 1 96 ? -11.056 8.835 4.710 1.00 82.44 96 VAL A CA 1
ATOM 720 C C . VAL A 1 96 ? -9.792 8.691 3.861 1.00 82.44 96 VAL A C 1
ATOM 722 O O . VAL A 1 96 ? -9.875 8.209 2.732 1.00 82.44 96 VAL A O 1
ATOM 725 N N . ASP A 1 97 ? -8.626 9.022 4.414 1.00 80.19 97 ASP A N 1
ATOM 726 C CA . ASP A 1 97 ? -7.339 8.861 3.737 1.00 80.19 97 ASP A CA 1
ATOM 727 C C . ASP A 1 97 ? -7.053 7.394 3.401 1.00 80.19 97 ASP A C 1
ATOM 729 O O . ASP A 1 97 ? -6.637 7.097 2.283 1.00 80.19 97 ASP A O 1
ATOM 733 N N . LEU A 1 98 ? -7.338 6.462 4.318 1.00 81.81 98 LEU A N 1
ATOM 734 C CA . LEU A 1 98 ? -7.179 5.028 4.073 1.00 81.81 98 LEU A CA 1
ATOM 735 C C . LEU A 1 98 ? -8.095 4.531 2.944 1.00 81.81 98 LEU A C 1
ATOM 737 O O . LEU A 1 98 ? -7.669 3.724 2.121 1.00 81.81 98 LEU A O 1
ATOM 741 N N . VAL A 1 99 ? -9.338 5.018 2.880 1.00 83.00 99 VAL A N 1
ATOM 742 C CA . VAL A 1 99 ? -10.286 4.678 1.805 1.00 83.00 99 VAL A CA 1
ATOM 743 C C . VAL A 1 99 ? -9.821 5.245 0.467 1.00 83.00 99 VAL A C 1
ATOM 745 O O . VAL A 1 99 ? -9.820 4.530 -0.534 1.00 83.00 99 VAL A O 1
ATOM 748 N N . LEU A 1 100 ? -9.392 6.506 0.429 1.00 81.69 100 LEU A N 1
ATOM 749 C CA . LEU A 1 100 ? -8.878 7.120 -0.796 1.00 81.69 100 LEU A CA 1
ATOM 750 C C . LEU A 1 100 ? -7.612 6.407 -1.274 1.00 81.69 100 LEU A C 1
ATOM 752 O O . LEU A 1 100 ? -7.507 6.055 -2.448 1.00 81.69 100 LEU A O 1
ATOM 756 N N . PHE A 1 101 ? -6.701 6.094 -0.356 1.00 81.38 101 PHE A N 1
ATOM 757 C CA . PHE A 1 101 ? -5.541 5.262 -0.636 1.00 81.38 101 PHE A CA 1
ATOM 758 C C . PHE A 1 101 ? -5.947 3.896 -1.203 1.00 81.38 101 PHE A C 1
ATOM 760 O O . PHE A 1 101 ? -5.405 3.475 -2.221 1.00 81.38 101 PHE A O 1
ATOM 767 N N . ALA A 1 102 ? -6.949 3.236 -0.617 1.00 82.50 102 ALA A N 1
ATOM 768 C CA . ALA A 1 102 ? -7.450 1.950 -1.095 1.00 82.50 102 ALA A CA 1
ATOM 769 C C . ALA A 1 102 ? -8.022 2.006 -2.523 1.00 82.50 102 ALA A C 1
ATOM 771 O O . ALA A 1 102 ? -7.890 1.042 -3.278 1.00 82.50 102 ALA A O 1
ATOM 772 N N . ILE A 1 103 ? -8.633 3.130 -2.907 1.00 83.44 103 ILE A N 1
ATOM 773 C CA . ILE A 1 103 ? -9.165 3.353 -4.257 1.00 83.44 103 ILE A CA 1
ATOM 774 C C . ILE A 1 103 ? -8.021 3.587 -5.253 1.00 83.44 103 ILE A C 1
ATOM 776 O O . ILE A 1 103 ? -7.978 2.953 -6.308 1.00 83.44 103 ILE A O 1
ATOM 780 N N . PHE A 1 104 ? -7.076 4.472 -4.924 1.00 82.69 104 PHE A N 1
ATOM 781 C CA . PHE A 1 104 ? -6.025 4.891 -5.858 1.00 82.69 104 PHE A CA 1
ATOM 782 C C . PHE A 1 104 ? -4.830 3.933 -5.936 1.00 82.69 104 PHE A C 1
ATOM 784 O O . PHE A 1 104 ? -4.171 3.881 -6.977 1.00 82.69 104 PHE A O 1
ATOM 791 N N . GLN A 1 105 ? -4.559 3.128 -4.901 1.00 84.69 105 GLN A N 1
ATOM 792 C CA . GLN A 1 105 ? -3.421 2.192 -4.880 1.00 84.69 105 GLN A CA 1
ATOM 793 C C . GLN A 1 105 ? -3.413 1.256 -6.096 1.00 84.69 105 GLN A C 1
ATOM 795 O O . GLN A 1 105 ? -2.355 0.939 -6.630 1.00 84.69 105 GLN A O 1
ATOM 800 N N . GLY A 1 106 ? -4.593 0.854 -6.582 1.00 84.25 106 GLY A N 1
ATOM 801 C CA . GLY A 1 106 ? -4.717 -0.055 -7.715 1.00 84.25 106 GLY A CA 1
ATOM 802 C C . GLY A 1 106 ? -4.253 0.542 -9.044 1.00 84.25 106 GLY A C 1
ATOM 803 O O . GLY A 1 106 ? -3.908 -0.226 -9.935 1.00 84.25 106 GLY A O 1
ATOM 804 N N . TRP A 1 107 ? -4.262 1.871 -9.192 1.00 84.81 107 TRP A N 1
ATOM 805 C CA . TRP A 1 107 ? -3.679 2.568 -10.344 1.00 84.81 107 TRP A CA 1
ATOM 806 C C . TRP A 1 107 ? -2.170 2.753 -10.184 1.00 84.81 107 TRP A C 1
ATOM 808 O O . TRP A 1 107 ? -1.435 2.592 -11.152 1.00 84.81 107 TRP A O 1
ATOM 818 N N . LEU A 1 108 ? -1.707 3.044 -8.964 1.00 86.56 108 LEU A N 1
ATOM 819 C CA . LEU A 1 108 ? -0.283 3.232 -8.665 1.00 86.56 108 LEU A CA 1
ATOM 820 C C . LEU A 1 108 ? 0.530 1.943 -8.849 1.00 86.56 108 LEU A C 1
ATOM 822 O O . LEU A 1 108 ? 1.657 1.994 -9.328 1.00 86.56 108 LEU A O 1
ATOM 826 N N . VAL A 1 109 ? -0.050 0.790 -8.510 1.00 91.12 109 VAL A N 1
ATOM 827 C CA . VAL A 1 109 ? 0.566 -0.528 -8.740 1.00 91.12 109 VAL A CA 1
ATOM 828 C C . VAL A 1 109 ? 0.755 -0.799 -10.232 1.00 91.12 109 VAL A C 1
ATOM 830 O O . VAL A 1 109 ? 1.831 -1.220 -10.647 1.00 91.12 109 VAL A O 1
ATOM 833 N N . ASP A 1 110 ? -0.263 -0.518 -11.047 1.00 89.88 110 ASP A N 1
ATOM 834 C CA . ASP A 1 110 ? -0.179 -0.709 -12.498 1.00 89.88 110 ASP A CA 1
ATOM 835 C C . ASP A 1 110 ? 0.871 0.227 -13.121 1.00 89.88 110 ASP A C 1
ATOM 837 O O . ASP A 1 110 ? 1.563 -0.154 -14.062 1.00 89.88 110 ASP A O 1
ATOM 841 N N . ASP A 1 111 ? 0.990 1.454 -12.609 1.00 88.38 111 ASP A N 1
ATOM 842 C CA . ASP A 1 111 ? 1.998 2.429 -13.037 1.00 88.38 111 ASP A CA 1
ATOM 843 C C . ASP A 1 111 ? 3.427 1.981 -12.672 1.00 88.38 111 ASP A C 1
ATOM 845 O O . ASP A 1 111 ? 4.305 1.974 -13.532 1.00 88.38 111 ASP A O 1
ATOM 849 N N . ASP A 1 112 ? 3.660 1.523 -11.434 1.00 90.81 112 ASP A N 1
ATOM 850 C CA . ASP A 1 112 ? 4.972 1.019 -10.988 1.00 90.81 112 ASP A CA 1
ATOM 851 C C . ASP A 1 112 ? 5.401 -0.242 -11.760 1.00 90.81 112 ASP A C 1
ATOM 853 O O . ASP A 1 112 ? 6.569 -0.359 -12.129 1.00 90.81 112 ASP A O 1
ATOM 857 N N . LEU A 1 113 ? 4.473 -1.153 -12.086 1.00 91.69 113 LEU A N 1
ATOM 858 C CA . LEU A 1 113 ? 4.769 -2.320 -12.931 1.00 91.69 113 LEU A CA 1
ATOM 859 C C . LEU A 1 113 ? 5.223 -1.908 -14.336 1.00 91.69 113 LEU A C 1
ATOM 861 O O . LEU A 1 113 ? 6.261 -2.380 -14.804 1.00 91.69 113 LEU A O 1
ATOM 865 N N . ARG A 1 114 ? 4.509 -0.971 -14.975 1.00 90.19 114 ARG A N 1
ATOM 866 C CA . ARG A 1 114 ? 4.889 -0.460 -16.303 1.00 90.19 114 ARG A CA 1
ATOM 867 C C . ARG A 1 114 ? 6.248 0.230 -16.283 1.00 90.19 114 ARG A C 1
ATOM 869 O O . ARG A 1 114 ? 7.061 -0.013 -17.170 1.00 90.19 114 ARG A O 1
ATOM 876 N N . ARG A 1 115 ? 6.530 1.032 -15.249 1.00 88.44 115 ARG A N 1
ATOM 877 C CA . ARG A 1 115 ? 7.841 1.681 -15.058 1.00 88.44 115 ARG A CA 1
ATOM 878 C C . ARG A 1 115 ? 8.977 0.665 -14.950 1.00 88.44 115 ARG A C 1
ATOM 880 O O . ARG A 1 115 ? 10.069 0.924 -15.439 1.00 88.44 115 ARG A O 1
ATOM 887 N N . ARG A 1 116 ? 8.710 -0.506 -14.372 1.00 90.94 116 ARG A N 1
ATOM 888 C CA . ARG A 1 116 ? 9.658 -1.628 -14.261 1.00 90.94 116 ARG A CA 1
ATOM 889 C C . ARG A 1 116 ? 9.741 -2.490 -15.528 1.00 90.94 116 ARG A C 1
ATOM 891 O O . ARG A 1 116 ? 10.447 -3.491 -15.527 1.00 90.94 116 ARG A O 1
ATOM 898 N N . GLY A 1 117 ? 9.038 -2.125 -16.602 1.00 88.94 117 GLY A N 1
ATOM 899 C CA . GLY A 1 117 ? 9.012 -2.886 -17.854 1.00 88.94 117 GLY A CA 1
ATOM 900 C C . GLY A 1 117 ? 8.193 -4.173 -17.797 1.00 88.94 117 GLY A C 1
ATOM 901 O O . GLY A 1 117 ? 8.332 -5.010 -18.684 1.00 88.94 117 GLY A O 1
ATOM 902 N N . ALA A 1 118 ? 7.365 -4.345 -16.767 1.00 89.56 118 ALA A N 1
ATOM 903 C CA . ALA A 1 118 ? 6.477 -5.487 -16.618 1.00 89.56 118 ALA A CA 1
ATOM 904 C C . ALA A 1 118 ? 5.076 -5.164 -17.147 1.00 89.56 118 ALA A C 1
ATOM 906 O O . ALA A 1 118 ? 4.545 -4.078 -16.894 1.00 89.56 118 ALA A O 1
ATOM 907 N N . ASP A 1 119 ? 4.449 -6.124 -17.829 1.00 89.50 119 ASP A N 1
ATOM 908 C CA . ASP A 1 119 ? 3.030 -6.028 -18.158 1.00 89.50 119 ASP A CA 1
ATOM 909 C C . ASP A 1 119 ? 2.200 -6.276 -16.881 1.00 89.50 119 ASP A C 1
ATOM 911 O O . ASP A 1 119 ? 2.368 -7.316 -16.234 1.00 89.50 119 ASP A O 1
ATOM 915 N N . PRO A 1 120 ? 1.306 -5.354 -16.469 1.00 87.81 120 PRO A N 1
ATOM 916 C CA . PRO A 1 120 ? 0.432 -5.567 -15.319 1.00 87.81 120 PRO A CA 1
ATOM 917 C C . PRO A 1 120 ? -0.396 -6.857 -15.368 1.00 87.81 120 PRO A C 1
ATOM 919 O O . PRO A 1 120 ? -0.779 -7.367 -14.311 1.00 87.81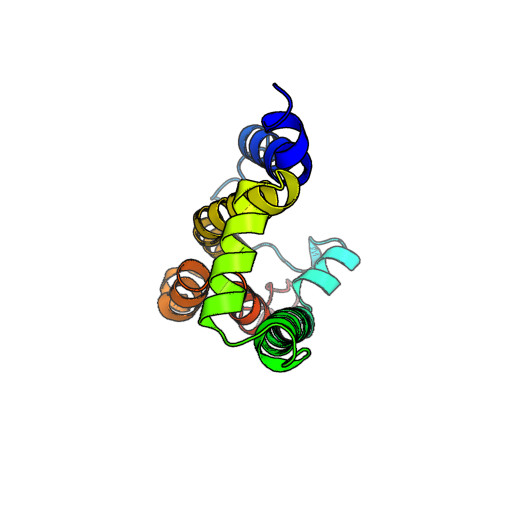 120 PRO A O 1
ATOM 922 N N . GLU A 1 121 ? -0.682 -7.381 -16.562 1.00 89.62 121 GLU A N 1
ATOM 923 C CA . GLU A 1 121 ? -1.449 -8.617 -16.733 1.00 89.62 121 GLU A CA 1
ATOM 924 C C . GLU A 1 121 ? -0.647 -9.868 -16.325 1.00 89.62 121 GLU A C 1
ATOM 926 O O . GLU A 1 121 ? -1.215 -10.778 -15.712 1.00 89.62 121 GLU A O 1
ATOM 931 N N . ASP A 1 122 ? 0.680 -9.871 -16.502 1.00 91.12 122 ASP A N 1
ATOM 932 C CA . ASP A 1 122 ? 1.561 -10.963 -16.048 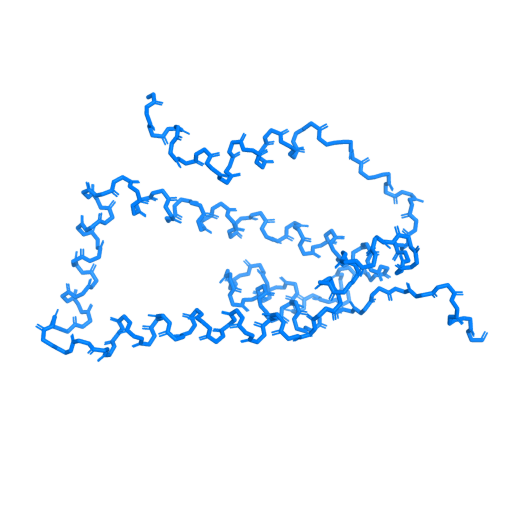1.00 91.12 122 ASP A CA 1
ATOM 933 C C . ASP A 1 122 ? 1.598 -11.083 -14.513 1.00 91.12 122 ASP A C 1
ATOM 935 O O . ASP A 1 122 ? 1.874 -12.144 -13.948 1.00 91.12 122 ASP A O 1
ATOM 939 N N . TYR A 1 123 ? 1.265 -9.993 -13.814 1.00 91.69 123 TYR A N 1
ATOM 940 C CA . TYR A 1 123 ? 1.262 -9.888 -12.354 1.00 91.69 123 TYR A CA 1
ATOM 941 C C . TYR A 1 123 ? -0.156 -9.827 -11.767 1.00 91.69 123 TYR A C 1
ATOM 943 O O . TYR A 1 123 ? -0.340 -9.361 -10.638 1.00 91.69 123 TYR A O 1
ATOM 951 N N . GLY A 1 124 ? -1.165 -10.331 -12.488 1.00 90.31 124 GLY A N 1
ATOM 952 C CA . GLY A 1 124 ? -2.582 -10.208 -12.127 1.00 90.31 124 GLY A CA 1
ATOM 953 C C . GLY A 1 124 ? -2.923 -10.604 -10.682 1.00 90.31 124 GLY A C 1
ATOM 954 O O . GLY A 1 124 ? -3.672 -9.896 -10.007 1.00 90.31 124 GLY A O 1
ATOM 955 N N . GLY A 1 125 ? -2.326 -11.681 -10.158 1.00 91.44 125 GLY A N 1
ATOM 956 C CA . GLY A 1 125 ? -2.525 -12.106 -8.765 1.00 91.44 125 GLY A CA 1
ATOM 957 C C . GLY A 1 125 ? -1.971 -11.107 -7.742 1.00 91.44 125 GLY A C 1
ATOM 958 O O . GLY A 1 125 ? -2.667 -10.727 -6.799 1.00 91.44 125 GLY A O 1
ATOM 959 N N . LEU A 1 126 ? -0.743 -10.625 -7.952 1.00 90.75 126 LEU A N 1
ATOM 960 C CA . LEU A 1 126 ? -0.103 -9.641 -7.076 1.00 90.75 126 LEU A CA 1
ATOM 961 C C . LEU A 1 126 ? -0.832 -8.289 -7.134 1.00 90.75 126 LEU A C 1
ATOM 963 O O . LEU A 1 126 ? -1.068 -7.659 -6.103 1.00 90.75 126 LEU A O 1
ATOM 967 N N . ARG A 1 127 ? -1.259 -7.890 -8.335 1.00 91.69 127 ARG A N 1
ATOM 968 C CA . ARG A 1 127 ? -2.082 -6.705 -8.595 1.00 91.69 127 ARG A CA 1
ATOM 969 C C . ARG A 1 127 ? -3.430 -6.777 -7.877 1.00 91.69 127 ARG A C 1
ATOM 971 O O . ARG A 1 127 ? -3.847 -5.802 -7.252 1.00 91.69 127 ARG A O 1
ATOM 978 N N . ALA A 1 128 ? -4.103 -7.927 -7.927 1.00 91.19 128 ALA A N 1
ATOM 979 C CA . ALA A 1 128 ? -5.368 -8.139 -7.229 1.00 91.19 128 ALA A CA 1
ATOM 980 C C . ALA A 1 128 ? -5.190 -8.028 -5.709 1.00 91.19 128 ALA A C 1
ATOM 982 O O . ALA A 1 128 ? -5.941 -7.302 -5.058 1.00 91.19 128 ALA A O 1
ATOM 983 N N . VAL A 1 129 ? -4.163 -8.675 -5.150 1.00 92.00 129 VAL A N 1
ATOM 984 C CA . VAL A 1 129 ? -3.846 -8.585 -3.716 1.00 92.00 129 VAL A CA 1
ATOM 985 C C . VAL A 1 129 ? -3.596 -7.134 -3.303 1.00 92.00 129 VAL A C 1
ATOM 987 O O . VAL A 1 129 ? -4.191 -6.666 -2.333 1.00 92.00 129 VAL A O 1
ATOM 990 N N . ALA A 1 130 ? -2.796 -6.393 -4.072 1.00 90.94 130 ALA A N 1
ATOM 991 C CA . ALA A 1 130 ? -2.506 -4.989 -3.796 1.00 90.94 130 ALA A CA 1
ATOM 992 C C . ALA A 1 130 ? -3.737 -4.075 -3.891 1.00 90.94 130 ALA A C 1
ATOM 994 O O . ALA A 1 130 ? -3.825 -3.094 -3.160 1.00 90.94 130 ALA A O 1
ATOM 995 N N . ARG A 1 131 ? -4.704 -4.397 -4.757 1.00 88.31 131 ARG A N 1
ATOM 996 C CA . ARG A 1 131 ? -5.933 -3.612 -4.939 1.00 88.31 131 ARG A CA 1
ATOM 997 C C . ARG A 1 131 ? -6.998 -3.909 -3.882 1.00 88.31 131 ARG A C 1
ATOM 999 O O . ARG A 1 131 ? -7.633 -2.979 -3.394 1.00 88.31 131 ARG A O 1
ATOM 1006 N N . PHE A 1 132 ? -7.213 -5.181 -3.551 1.00 88.69 132 PHE A N 1
ATOM 1007 C CA . PHE A 1 132 ? -8.337 -5.615 -2.711 1.00 88.69 132 PHE A CA 1
ATOM 1008 C C . PHE A 1 132 ? -8.002 -5.742 -1.226 1.00 88.69 132 PHE A C 1
ATOM 1010 O O . PHE A 1 132 ? -8.917 -5.775 -0.406 1.00 88.69 132 PHE A O 1
ATOM 1017 N N . VAL A 1 133 ? -6.718 -5.785 -0.865 1.00 89.81 133 VAL A N 1
ATOM 1018 C CA . VAL A 1 133 ? -6.271 -5.798 0.531 1.00 89.81 133 VAL A CA 1
ATOM 1019 C C . VAL A 1 133 ? -5.421 -4.549 0.771 1.00 89.81 133 VAL A C 1
ATOM 1021 O O . VAL A 1 133 ? -4.198 -4.606 0.642 1.00 89.81 133 VAL A O 1
ATOM 1024 N N . PRO A 1 134 ? -6.035 -3.392 1.084 1.00 82.38 134 PRO A N 1
ATOM 1025 C CA . PRO A 1 134 ? -5.300 -2.145 1.255 1.00 82.38 134 PRO A CA 1
ATOM 1026 C C . PRO A 1 134 ? -4.230 -2.256 2.338 1.00 82.38 134 PRO A C 1
ATOM 1028 O O . PRO A 1 134 ? -4.392 -2.999 3.308 1.00 82.38 134 PRO A O 1
ATOM 1031 N N . PHE A 1 135 ? -3.138 -1.510 2.167 1.00 89.44 135 PHE A N 1
ATOM 1032 C CA . PHE A 1 135 ? -1.939 -1.538 3.016 1.00 89.44 135 PHE A CA 1
ATOM 1033 C C . PHE A 1 135 ? -1.165 -2.873 2.990 1.00 89.44 135 PHE A C 1
ATOM 1035 O O . PHE A 1 135 ? -0.026 -2.892 2.526 1.00 89.44 135 PHE A O 1
ATOM 1042 N N . LEU A 1 136 ? -1.749 -3.998 3.423 1.00 91.88 136 LEU A N 1
ATOM 1043 C CA . LEU A 1 136 ? -1.051 -5.298 3.463 1.00 91.88 136 LEU A CA 1
ATOM 1044 C C . LEU A 1 136 ? -0.759 -5.849 2.064 1.00 91.88 136 LEU A C 1
ATOM 1046 O O . LEU A 1 136 ? 0.317 -6.399 1.812 1.00 91.88 136 LEU A O 1
ATOM 1050 N N . GLY A 1 137 ? -1.694 -5.674 1.135 1.00 92.62 137 GLY A N 1
ATOM 1051 C CA . GLY A 1 137 ? -1.500 -6.042 -0.257 1.00 92.62 137 GLY A CA 1
ATOM 1052 C C . GLY A 1 137 ? -0.414 -5.201 -0.916 1.00 92.62 137 GLY A C 1
ATOM 1053 O O . GLY A 1 137 ? 0.408 -5.744 -1.649 1.00 92.62 137 GLY A O 1
ATOM 1054 N N . LEU A 1 138 ? -0.329 -3.907 -0.584 1.00 92.75 138 LEU A N 1
ATOM 1055 C CA . LEU A 1 138 ? 0.771 -3.063 -1.048 1.00 92.75 138 LEU A CA 1
ATOM 1056 C C . LEU A 1 138 ? 2.115 -3.490 -0.439 1.00 92.75 138 LEU A C 1
ATOM 1058 O O . LEU A 1 138 ? 3.112 -3.533 -1.149 1.00 92.75 138 LEU A O 1
ATOM 1062 N N . CYS A 1 139 ? 2.161 -3.858 0.843 1.00 94.69 139 CYS A N 1
ATOM 1063 C CA . CYS A 1 139 ? 3.385 -4.389 1.456 1.00 94.69 139 CYS A CA 1
ATOM 1064 C C . CYS A 1 139 ? 3.861 -5.666 0.745 1.00 94.69 139 CYS A C 1
ATOM 1066 O O . CYS A 1 139 ? 5.053 -5.833 0.486 1.00 94.69 139 CYS A O 1
ATOM 1068 N N . THR A 1 140 ? 2.915 -6.538 0.382 1.00 94.06 140 THR A N 1
ATOM 1069 C CA . THR A 1 140 ? 3.174 -7.755 -0.401 1.00 94.06 140 THR A CA 1
ATOM 1070 C C . THR A 1 140 ? 3.678 -7.410 -1.802 1.00 94.06 140 THR A C 1
ATOM 1072 O O . THR A 1 140 ? 4.651 -7.995 -2.272 1.00 94.06 140 THR A O 1
ATOM 1075 N N . TYR A 1 141 ? 3.068 -6.414 -2.446 1.00 94.88 141 TYR A N 1
ATOM 1076 C CA . TYR A 1 141 ? 3.512 -5.892 -3.734 1.00 94.88 141 TYR A CA 1
ATOM 1077 C C . TYR A 1 141 ? 4.943 -5.353 -3.676 1.00 94.88 141 TYR A C 1
ATOM 1079 O O . TYR A 1 141 ? 5.779 -5.789 -4.455 1.00 94.88 141 TYR A O 1
ATOM 1087 N N . VAL A 1 142 ? 5.274 -4.481 -2.720 1.00 93.88 142 VAL A N 1
ATOM 1088 C CA . VAL A 1 142 ? 6.633 -3.928 -2.560 1.00 93.88 142 VAL A CA 1
ATOM 1089 C C . VAL A 1 142 ? 7.669 -5.032 -2.339 1.00 93.88 142 VAL A C 1
ATOM 1091 O O . VAL A 1 142 ? 8.785 -4.942 -2.846 1.00 93.88 142 VAL A O 1
ATOM 1094 N N . LEU A 1 143 ? 7.299 -6.095 -1.623 1.00 94.31 143 LEU A N 1
ATOM 1095 C CA . LEU A 1 143 ? 8.171 -7.244 -1.403 1.00 94.31 143 LEU A CA 1
ATOM 1096 C C . LEU A 1 143 ? 8.405 -8.064 -2.682 1.00 94.31 143 LEU A C 1
ATOM 1098 O O . LEU A 1 143 ? 9.530 -8.506 -2.911 1.00 94.31 143 LEU A O 1
ATOM 1102 N N . LEU A 1 144 ? 7.370 -8.278 -3.500 1.00 94.12 144 LEU A N 1
ATOM 1103 C CA . LEU A 1 144 ? 7.380 -9.248 -4.607 1.00 94.12 144 LEU A CA 1
ATOM 1104 C C . LEU A 1 144 ? 7.460 -8.630 -6.009 1.00 94.12 144 LEU A C 1
ATOM 1106 O O . LEU A 1 144 ? 7.638 -9.365 -6.977 1.00 94.12 144 LEU A O 1
ATOM 1110 N N . ARG A 1 145 ? 7.352 -7.306 -6.141 1.00 93.19 145 ARG A N 1
ATOM 1111 C CA . ARG A 1 145 ? 7.414 -6.609 -7.433 1.00 93.19 145 ARG A CA 1
ATOM 1112 C C . ARG A 1 145 ? 8.715 -6.913 -8.190 1.00 93.19 145 ARG A C 1
ATOM 1114 O O . ARG A 1 145 ? 9.744 -7.158 -7.552 1.00 93.19 145 ARG A O 1
ATOM 1121 N N . PRO A 1 146 ? 8.712 -6.894 -9.531 1.00 93.44 146 PRO A N 1
ATOM 1122 C CA . PRO A 1 146 ? 9.936 -7.049 -10.316 1.00 93.44 146 PRO A CA 1
ATOM 1123 C C . PRO A 1 146 ? 10.947 -5.948 -9.983 1.00 93.44 146 PRO A C 1
ATOM 1125 O O . PRO A 1 146 ? 10.560 -4.862 -9.564 1.00 93.44 146 PRO A O 1
ATOM 1128 N N . ALA A 1 147 ? 12.242 -6.224 -10.122 1.00 92.56 147 ALA A N 1
ATOM 1129 C CA . ALA A 1 147 ? 13.264 -5.180 -10.027 1.00 92.56 147 ALA A CA 1
ATOM 1130 C C . ALA A 1 147 ? 13.208 -4.274 -11.267 1.00 92.56 147 ALA A C 1
ATOM 1132 O O . ALA A 1 147 ? 12.747 -4.708 -12.324 1.00 92.56 147 ALA A O 1
ATOM 1133 N N . PHE A 1 148 ? 13.677 -3.035 -11.150 1.00 91.38 148 PHE A N 1
ATOM 1134 C CA . PHE A 1 148 ? 13.926 -2.204 -12.323 1.00 91.38 148 PHE A CA 1
ATOM 1135 C C . PHE A 1 148 ? 14.991 -2.849 -13.231 1.00 91.38 148 PHE A C 1
ATOM 1137 O O . PHE A 1 148 ? 15.948 -3.453 -12.730 1.00 91.38 148 PHE A O 1
ATOM 1144 N N . PRO A 1 149 ? 14.861 -2.725 -14.561 1.00 90.56 149 PRO A N 1
ATOM 1145 C CA . PRO A 1 149 ? 15.894 -3.173 -15.480 1.00 90.56 149 PRO A CA 1
ATOM 1146 C C . PRO A 1 149 ? 17.155 -2.316 -15.342 1.00 90.56 149 PRO A C 1
ATOM 1148 O O . PRO A 1 149 ? 17.089 -1.121 -15.052 1.00 90.56 149 PRO A O 1
ATOM 1151 N N . SER A 1 150 ? 18.313 -2.924 -15.588 1.00 89.06 150 SER A N 1
ATOM 1152 C CA . SER A 1 150 ? 19.592 -2.222 -15.682 1.00 89.06 150 SER A CA 1
ATOM 1153 C C . SER A 1 150 ? 20.082 -2.229 -17.127 1.00 89.06 150 SER A C 1
ATOM 1155 O O . SER A 1 150 ? 19.851 -3.179 -17.878 1.00 89.06 150 SER A O 1
ATOM 1157 N N . ARG A 1 151 ? 20.757 -1.159 -17.551 1.00 84.12 151 ARG A N 1
ATOM 1158 C CA . ARG A 1 151 ? 21.318 -1.060 -18.914 1.00 84.12 151 ARG A CA 1
ATOM 1159 C C . ARG A 1 151 ? 22.515 -1.990 -19.127 1.00 84.12 151 ARG A C 1
ATOM 1161 O O . ARG A 1 151 ? 22.892 -2.250 -20.265 1.00 84.12 151 ARG A O 1
ATOM 1168 N N . GLY A 1 152 ? 23.118 -2.469 -18.038 1.00 71.81 152 GLY A N 1
ATOM 1169 C CA . GLY A 1 152 ? 24.300 -3.333 -18.045 1.00 71.81 152 GLY A CA 1
ATOM 1170 C C . GLY A 1 152 ? 24.019 -4.834 -18.150 1.00 71.81 152 GLY A C 1
ATOM 1171 O O . GLY A 1 152 ? 24.956 -5.595 -18.375 1.00 71.81 152 GLY A O 1
ATOM 1172 N N . THR A 1 153 ? 22.770 -5.286 -18.011 1.00 57.47 153 THR A N 1
ATOM 1173 C CA . THR A 1 153 ? 22.391 -6.687 -18.251 1.00 57.47 153 THR A CA 1
ATOM 1174 C C . THR A 1 153 ? 21.896 -6.872 -19.683 1.00 57.47 153 THR A C 1
ATOM 1176 O O . THR A 1 153 ? 20.773 -7.299 -19.936 1.00 57.47 153 THR A O 1
ATOM 1179 N N . SER A 1 154 ? 22.764 -6.575 -20.654 1.00 46.12 154 SER A N 1
ATOM 1180 C CA . SER A 1 154 ? 22.683 -7.252 -21.947 1.00 46.12 154 SER A CA 1
ATOM 1181 C C . SER A 1 154 ? 23.068 -8.713 -21.725 1.00 46.12 154 SER A C 1
ATOM 1183 O O . SER A 1 154 ? 24.180 -8.987 -21.266 1.00 46.12 154 SER A O 1
ATOM 1185 N N . GLY A 1 155 ? 22.145 -9.630 -22.012 1.00 42.22 155 GLY A N 1
ATOM 1186 C CA . GLY A 1 155 ? 22.528 -11.006 -22.331 1.00 42.22 155 GLY A CA 1
ATOM 1187 C C . GLY A 1 155 ? 23.491 -11.048 -23.511 1.00 42.22 155 GLY A C 1
ATOM 1188 O O . GLY A 1 155 ? 23.419 -10.127 -24.358 1.00 42.22 155 GLY A O 1
#

Foldseek 3Di:
DVLCVLLCPCCVVVVVCVVPPDPDPLPDAAAALVNDDPVRSCVLLDLVQLVVQLVVVVVVVCCLQPVCCVCDHPVSSVVVLVVCCVVPSNSVSVVVVQVVQLQCQLVVLCVVCRNQRHHVVVVVVLSCLPNVPPSNSVSSCSNPHDRRHHPPPDD

Organism: Alexandrium catenella (NCBI:txid2925)